Protein AF-A0A6P0Y1N0-F1 (afdb_monomer_lite)

Foldseek 3Di:
DDFQWWFWFDDPNDIFIWTFHADDPDFWTWTATLVRDTDIGGPVRTPDILGGDHDSPCPVVLVVLLVVLQDLVLVVVVLVVCVVVQDWAALQRQLCVSPVDRHSSSSVSSVVSQVPDPAFWDDDPRTITGDDPVRNVVVVVVVVVVVVVVVLVVVLVVQVVCVVVVHDHDDDPSND

Radius of gyration: 21.69 Å; chains: 1; bounding box: 43×48×66 Å

Secondary structure (DSSP, 8-state):
--TT-EEEEEETTEEEEEEEEEEETTTEEEEEETTS-EEEEEGGGEEEEEESS--TTHHHHHHHHHHTT--TTHHHHHHHHHHHHT--B-HHHHHHHHHS---HHHHHHHHHHHHH-SSSEEEETTEEEEPPHHHHHHHHHHHHHHHHHHHHHHHHHHHHHHHHTT---PPPGGG-

Sequence (176 aa):
MDKGTLIEFRLNGERRLAVADRPEGKKDWIVIDEQGQSHKLRSQRVEYEVGSGYAVEDISQFQAEVKNYLDPSSLEVAWELLIEEKAGVTAKEMAQLLFSEQSPALCYAAHYLLCEDKIFFKKKAEYYEPRSENQVEEIKHQLEIEEQKQRDKQGFIERVSQRLAANQVEWLESDR

pLDDT: mean 93.44, std 4.51, range [67.62, 97.81]

Structure (mmCIF, N/CA/C/O backbone):
data_AF-A0A6P0Y1N0-F1
#
_entry.id   AF-A0A6P0Y1N0-F1
#
loop_
_atom_site.group_PDB
_atom_site.id
_atom_site.type_symbol
_atom_site.label_atom_id
_atom_site.label_alt_id
_atom_site.label_comp_id
_atom_site.label_asym_id
_atom_site.label_entity_id
_atom_site.label_seq_id
_atom_site.pdbx_PDB_ins_code
_atom_site.Cartn_x
_atom_site.Cartn_y
_atom_site.Cartn_z
_atom_site.occupancy
_atom_site.B_iso_or_equiv
_atom_site.auth_seq_id
_atom_site.auth_comp_id
_atom_site.auth_asym_id
_atom_site.auth_atom_id
_atom_site.pdbx_PDB_model_num
ATOM 1 N N . MET A 1 1 ? -5.734 -2.224 20.047 1.00 87.81 1 MET A N 1
ATOM 2 C CA . MET A 1 1 ? -6.291 -3.315 19.238 1.00 87.81 1 MET A CA 1
ATOM 3 C C . MET A 1 1 ? -7.255 -4.089 20.098 1.00 87.81 1 MET A C 1
ATOM 5 O O . MET A 1 1 ? -6.940 -4.329 21.261 1.00 87.81 1 MET A O 1
ATOM 9 N N . ASP A 1 2 ? -8.391 -4.437 19.517 1.00 90.44 2 ASP A N 1
ATOM 10 C CA . ASP A 1 2 ? -9.480 -5.158 20.156 1.00 90.44 2 ASP A CA 1
ATOM 11 C C . ASP A 1 2 ? -9.744 -6.456 19.386 1.00 90.44 2 ASP A C 1
ATOM 13 O O . ASP A 1 2 ? -9.195 -6.685 18.306 1.00 90.44 2 ASP A O 1
ATOM 17 N N . LYS A 1 3 ? -10.570 -7.342 19.945 1.00 94.38 3 LYS A N 1
ATOM 18 C CA . LYS A 1 3 ? -11.010 -8.530 19.208 1.00 94.38 3 LYS A CA 1
ATOM 19 C C . LYS A 1 3 ? -11.829 -8.104 17.982 1.00 94.38 3 LYS A C 1
ATOM 21 O O . LYS A 1 3 ? -12.698 -7.244 18.095 1.00 94.38 3 LYS A O 1
ATOM 26 N N . GLY A 1 4 ? -11.590 -8.742 16.840 1.00 95.25 4 GLY A N 1
ATOM 27 C CA . GLY A 1 4 ? -12.267 -8.438 15.578 1.00 95.25 4 GLY A CA 1
ATOM 28 C C . GLY A 1 4 ? -11.631 -7.287 14.794 1.00 95.25 4 GLY A C 1
ATOM 29 O O . GLY A 1 4 ? -12.215 -6.831 13.813 1.00 95.25 4 GLY A O 1
ATOM 30 N N . THR A 1 5 ? -10.467 -6.784 15.216 1.00 96.94 5 THR A N 1
ATOM 31 C CA . THR A 1 5 ? -9.696 -5.816 14.428 1.00 96.94 5 THR A CA 1
ATOM 32 C C . THR A 1 5 ? -8.995 -6.517 13.263 1.00 96.94 5 THR A C 1
ATOM 34 O O . THR A 1 5 ? -8.196 -7.425 13.494 1.00 96.94 5 THR A O 1
ATOM 37 N N . LEU A 1 6 ? -9.263 -6.085 12.029 1.00 97.62 6 LEU A N 1
ATOM 38 C CA . LEU A 1 6 ? -8.534 -6.499 10.832 1.00 97.62 6 LEU A CA 1
ATOM 39 C C . LEU A 1 6 ? -7.244 -5.685 10.710 1.00 97.62 6 LEU A C 1
ATOM 41 O O . LEU A 1 6 ? -7.259 -4.451 10.746 1.00 97.62 6 LEU A O 1
ATOM 45 N N . ILE A 1 7 ? -6.128 -6.387 10.561 1.00 97.25 7 ILE A N 1
ATOM 46 C CA . ILE A 1 7 ? -4.795 -5.799 10.509 1.00 97.25 7 ILE A CA 1
ATOM 47 C C . ILE A 1 7 ? -3.967 -6.370 9.364 1.00 97.25 7 ILE A C 1
ATOM 49 O O . ILE A 1 7 ? -4.136 -7.519 8.955 1.00 97.25 7 ILE A O 1
ATOM 53 N N . GLU A 1 8 ? -3.005 -5.572 8.922 1.00 97.19 8 GLU A N 1
ATOM 54 C CA . GLU A 1 8 ? -1.895 -5.997 8.084 1.00 97.19 8 GLU A CA 1
ATOM 55 C C . GLU A 1 8 ? -0.641 -6.227 8.932 1.00 97.19 8 GLU A C 1
ATOM 57 O O . GLU A 1 8 ? -0.287 -5.419 9.798 1.00 97.19 8 GLU A O 1
ATOM 62 N N . PHE A 1 9 ? 0.071 -7.313 8.650 1.00 95.88 9 PHE A N 1
ATOM 63 C CA . PHE A 1 9 ? 1.415 -7.561 9.163 1.00 95.88 9 PHE A CA 1
ATOM 64 C C . PHE A 1 9 ? 2.260 -8.297 8.119 1.00 95.88 9 PHE A C 1
ATOM 66 O O . PHE A 1 9 ? 1.749 -8.774 7.104 1.00 95.88 9 PHE A O 1
ATOM 73 N N . ARG A 1 10 ? 3.564 -8.429 8.385 1.00 94.56 10 ARG A N 1
ATOM 74 C CA . ARG A 1 10 ? 4.460 -9.250 7.562 1.00 94.56 10 ARG A CA 1
ATOM 75 C C . ARG A 1 10 ? 4.809 -10.573 8.221 1.00 94.56 10 ARG A C 1
ATOM 77 O O . ARG A 1 10 ? 5.285 -10.605 9.359 1.00 94.56 10 ARG A O 1
ATOM 84 N N . LEU A 1 11 ? 4.676 -11.651 7.456 1.00 92.12 11 LEU A N 1
ATOM 85 C CA . LEU A 1 11 ? 5.189 -12.974 7.792 1.00 92.12 11 LEU A CA 1
ATOM 86 C C . LEU A 1 11 ? 6.226 -13.374 6.742 1.00 92.12 11 LEU A C 1
ATOM 88 O O . LEU A 1 11 ? 5.927 -13.413 5.557 1.00 92.12 11 LEU A O 1
ATOM 92 N N . ASN A 1 12 ? 7.463 -13.643 7.165 1.00 89.94 12 ASN A N 1
ATOM 93 C CA . ASN A 1 12 ? 8.576 -13.981 6.263 1.00 89.94 12 ASN A CA 1
ATOM 94 C C . ASN A 1 12 ? 8.814 -12.959 5.128 1.00 89.94 12 ASN A C 1
ATOM 96 O O . ASN A 1 12 ? 9.314 -13.308 4.067 1.00 89.94 12 ASN A O 1
ATOM 100 N N . GLY A 1 13 ? 8.477 -11.687 5.367 1.00 88.56 13 GLY A N 1
ATOM 101 C CA . GLY A 1 13 ? 8.606 -10.599 4.390 1.00 88.56 13 GLY A CA 1
ATOM 102 C C . GLY A 1 13 ? 7.367 -10.378 3.518 1.00 88.56 13 GLY A C 1
ATOM 103 O O . GLY A 1 13 ? 7.231 -9.290 2.955 1.00 88.56 13 GLY A O 1
ATOM 104 N N . GLU A 1 14 ? 6.448 -11.344 3.476 1.00 91.62 14 GLU A N 1
ATOM 105 C CA . GLU A 1 14 ? 5.191 -11.268 2.732 1.00 91.62 14 GLU A CA 1
ATOM 106 C C . GLU A 1 14 ? 4.102 -10.579 3.557 1.00 91.62 14 GLU A C 1
ATOM 108 O O . GLU A 1 14 ? 3.957 -10.829 4.758 1.00 91.62 14 GLU A O 1
ATOM 113 N N . ARG A 1 15 ? 3.338 -9.703 2.899 1.00 93.56 15 ARG A N 1
ATOM 114 C CA . ARG A 1 15 ? 2.178 -9.018 3.474 1.00 93.56 15 ARG A CA 1
ATOM 115 C C . ARG A 1 15 ? 1.052 -10.025 3.704 1.00 93.56 15 ARG A C 1
ATOM 117 O O . ARG A 1 15 ? 0.747 -10.823 2.822 1.00 93.56 15 ARG A O 1
ATOM 124 N N . ARG A 1 16 ? 0.420 -9.969 4.874 1.00 95.25 16 ARG A N 1
ATOM 125 C CA . ARG A 1 16 ? -0.709 -10.830 5.233 1.00 95.25 16 ARG A CA 1
ATOM 126 C C . ARG A 1 16 ? -1.746 -10.045 6.027 1.00 95.25 16 ARG A C 1
ATOM 128 O O . ARG A 1 16 ? -1.396 -9.233 6.885 1.00 95.25 16 ARG A O 1
ATOM 135 N N . LEU A 1 17 ? -3.016 -10.330 5.756 1.00 97.12 17 LEU A N 1
ATOM 136 C CA . LEU A 1 17 ? -4.137 -9.857 6.558 1.00 97.12 17 LEU A CA 1
ATOM 137 C C . LEU A 1 17 ? -4.520 -10.896 7.614 1.00 97.12 17 LEU A C 1
ATOM 139 O O . LEU A 1 17 ? -4.505 -12.101 7.353 1.00 97.12 17 LEU A O 1
ATOM 143 N N . ALA A 1 18 ? -4.864 -10.424 8.808 1.00 97.50 18 ALA A N 1
ATOM 144 C CA . ALA A 1 18 ? -5.379 -11.258 9.886 1.00 97.50 18 ALA A CA 1
ATOM 145 C C . ALA A 1 18 ? -6.343 -10.483 10.782 1.00 97.50 18 ALA A C 1
ATOM 147 O O . ALA A 1 18 ? -6.259 -9.261 10.905 1.00 97.50 18 ALA A O 1
ATOM 148 N N . VAL A 1 19 ? -7.228 -11.215 11.451 1.00 97.69 19 VAL A N 1
ATOM 149 C CA . VAL A 1 19 ? -8.140 -10.675 12.458 1.00 97.69 19 VAL A CA 1
ATOM 150 C C . VAL A 1 19 ? -7.589 -10.951 13.853 1.00 97.69 19 VAL A C 1
ATOM 152 O O . VAL A 1 19 ? -7.176 -12.066 14.174 1.00 97.69 19 VAL A O 1
ATOM 155 N N . ALA A 1 20 ? -7.596 -9.936 14.709 1.00 97.06 20 ALA A N 1
ATOM 156 C CA . ALA A 1 20 ? -7.246 -10.066 16.114 1.00 97.06 20 ALA A CA 1
ATOM 157 C C . ALA A 1 20 ? -8.275 -10.921 16.872 1.00 97.06 20 ALA A C 1
ATOM 159 O O . ALA A 1 20 ? -9.451 -10.568 16.938 1.00 97.06 20 ALA A O 1
ATOM 160 N N . ASP A 1 21 ? -7.839 -12.021 17.490 1.00 95.94 21 ASP A N 1
ATOM 161 C CA . ASP A 1 21 ? -8.726 -12.901 18.263 1.00 95.94 21 ASP A CA 1
ATOM 162 C C . ASP A 1 21 ? -8.671 -12.595 19.763 1.00 95.94 21 ASP A C 1
ATOM 164 O O . ASP A 1 21 ? -9.695 -12.309 20.387 1.00 95.94 21 ASP A O 1
ATOM 168 N N . ARG A 1 22 ? -7.479 -12.642 20.370 1.00 94.38 22 ARG A N 1
ATOM 169 C CA . ARG A 1 22 ? -7.325 -12.449 21.821 1.00 94.38 22 ARG A CA 1
ATOM 170 C C . ARG A 1 22 ? -5.932 -11.959 22.215 1.00 94.38 22 ARG A C 1
ATOM 172 O O . ARG A 1 22 ? -4.960 -12.302 21.541 1.00 94.38 22 ARG A O 1
ATOM 179 N N . PRO A 1 23 ? -5.797 -11.227 23.334 1.00 94.19 23 PRO A N 1
ATOM 180 C CA . PRO A 1 23 ? -4.490 -10.862 23.861 1.00 94.19 23 PRO A CA 1
ATOM 181 C C . PRO A 1 23 ? -3.745 -12.093 24.395 1.00 94.19 23 PRO A C 1
ATOM 183 O O . PRO A 1 23 ? -4.329 -12.980 25.020 1.00 94.19 23 PRO A O 1
ATOM 186 N N . GLU A 1 24 ? -2.430 -12.117 24.197 1.00 92.31 24 GLU A N 1
ATOM 187 C CA . GLU A 1 24 ? -1.508 -13.094 24.774 1.00 92.31 24 GLU A CA 1
ATOM 188 C C . GLU A 1 24 ? -0.487 -12.360 25.660 1.00 92.31 24 GLU A C 1
ATOM 190 O O . GLU A 1 24 ? 0.579 -11.919 25.233 1.00 92.31 24 GLU A O 1
ATOM 195 N N . GLY A 1 25 ? -0.825 -12.180 26.937 1.00 87.69 25 GLY A N 1
ATOM 196 C CA . GLY A 1 25 ? -0.018 -11.375 27.856 1.00 87.69 25 GLY A CA 1
ATOM 197 C C . GLY A 1 25 ? -0.223 -9.869 27.655 1.00 87.69 25 GLY A C 1
ATOM 198 O O . GLY A 1 25 ? -1.327 -9.421 27.366 1.00 87.69 25 GLY A O 1
ATOM 199 N N . LYS A 1 26 ? 0.824 -9.059 27.882 1.00 82.94 26 LYS A N 1
ATOM 200 C CA . LYS A 1 26 ? 0.702 -7.583 27.920 1.00 82.94 26 LYS A CA 1
ATOM 201 C C . LYS A 1 26 ? 0.879 -6.878 26.572 1.00 82.94 26 LYS A C 1
ATOM 203 O O . LYS A 1 26 ? 0.408 -5.757 26.428 1.00 82.94 26 LYS A O 1
ATOM 208 N N . LYS A 1 27 ? 1.646 -7.458 25.645 1.00 87.88 27 LYS A N 1
ATOM 209 C CA . LYS A 1 27 ? 2.086 -6.789 24.401 1.00 87.88 27 LYS A CA 1
ATOM 210 C C . LYS A 1 27 ? 1.818 -7.597 23.134 1.00 87.88 27 LYS A C 1
ATOM 212 O O . LYS A 1 27 ? 2.022 -7.072 22.037 1.00 87.88 27 LYS A O 1
ATOM 217 N N . ASP A 1 28 ? 1.403 -8.849 23.292 1.00 93.94 28 ASP A N 1
ATOM 218 C CA . ASP A 1 28 ? 1.234 -9.778 22.188 1.00 93.94 28 ASP A CA 1
ATOM 219 C C . ASP A 1 28 ? -0.249 -10.114 22.033 1.00 93.94 28 ASP A C 1
ATOM 221 O O . ASP A 1 28 ? -1.033 -10.018 22.980 1.00 93.94 28 ASP A O 1
ATOM 225 N N . TRP A 1 29 ? -0.620 -10.484 20.819 1.00 96.06 29 TRP A N 1
ATOM 226 C CA . TRP A 1 29 ? -1.958 -10.867 20.408 1.00 96.06 29 TRP A CA 1
ATOM 227 C C . TRP A 1 29 ? -1.885 -12.154 19.602 1.00 96.06 29 TRP A C 1
ATOM 229 O O . TRP A 1 29 ? -0.950 -12.352 18.826 1.00 96.06 29 TRP A O 1
ATOM 239 N N . ILE A 1 30 ? -2.890 -13.006 19.766 1.00 96.75 30 ILE A N 1
ATOM 240 C CA . ILE A 1 30 ? -3.188 -14.057 18.804 1.00 96.75 30 ILE A CA 1
ATOM 241 C C . ILE A 1 30 ? -4.043 -13.440 17.706 1.00 96.75 30 ILE A C 1
ATOM 243 O O . ILE A 1 30 ? -5.102 -12.867 17.982 1.00 96.75 30 ILE A O 1
ATOM 247 N N . VAL A 1 31 ? -3.566 -13.560 16.475 1.00 97.06 31 VAL A N 1
ATOM 248 C CA . VAL A 1 31 ? -4.256 -13.115 15.265 1.00 97.06 31 VAL A CA 1
ATOM 249 C C . VAL A 1 31 ? -4.471 -14.322 14.360 1.00 97.06 31 VAL A C 1
ATOM 251 O O . VAL A 1 31 ? -3.641 -15.231 14.348 1.00 97.06 31 VAL A O 1
ATOM 254 N N . ILE A 1 32 ? -5.586 -14.359 13.644 1.00 97.38 32 ILE A N 1
ATOM 255 C CA . ILE A 1 32 ? -5.963 -15.474 12.773 1.00 97.38 32 ILE A CA 1
ATOM 256 C C . ILE A 1 32 ? -5.983 -14.961 11.337 1.00 97.38 32 ILE A C 1
ATOM 258 O O . ILE A 1 32 ? -6.666 -13.979 11.048 1.00 97.38 32 ILE A O 1
ATOM 262 N N . ASP A 1 33 ? -5.196 -15.581 10.463 1.00 95.88 33 ASP A N 1
ATOM 263 C CA . ASP A 1 33 ? -5.135 -15.203 9.050 1.00 95.88 33 ASP A CA 1
ATOM 264 C C . ASP A 1 33 ? -6.261 -15.819 8.210 1.00 95.88 33 ASP A C 1
ATOM 266 O O . ASP A 1 33 ? -7.072 -16.601 8.701 1.00 95.88 33 ASP A O 1
ATOM 270 N N . GLU A 1 34 ? -6.284 -15.483 6.919 1.00 92.44 34 GLU A N 1
ATOM 271 C CA . GLU A 1 34 ? -7.265 -15.982 5.944 1.00 92.44 34 GLU A CA 1
ATOM 272 C C . GLU A 1 34 ? -7.342 -17.516 5.835 1.00 92.44 34 GLU A C 1
ATOM 274 O O . GLU A 1 34 ? -8.361 -18.049 5.405 1.00 92.44 34 GLU A O 1
ATOM 279 N N . GLN A 1 35 ? -6.287 -18.240 6.224 1.00 92.50 35 GLN A N 1
ATOM 280 C CA . GLN A 1 35 ? -6.237 -19.705 6.184 1.00 92.50 35 GLN A CA 1
ATOM 281 C C . GLN A 1 35 ? -6.718 -20.325 7.505 1.00 92.50 35 GLN A C 1
ATOM 283 O O . GLN A 1 35 ? -6.671 -21.545 7.676 1.00 92.50 35 GLN A O 1
ATOM 288 N N . GLY A 1 36 ? -7.153 -19.500 8.462 1.00 92.94 36 GLY A N 1
ATOM 289 C CA . GLY A 1 36 ? -7.499 -19.925 9.813 1.00 92.94 36 GLY A CA 1
ATOM 290 C C . GLY A 1 36 ? -6.277 -20.217 10.690 1.00 92.94 36 GLY A C 1
ATOM 291 O O . GLY A 1 36 ? -6.425 -20.776 11.781 1.00 92.94 36 GLY A O 1
ATOM 292 N N . GLN A 1 37 ? -5.062 -19.865 10.255 1.00 94.88 37 GLN A N 1
ATOM 293 C CA . GLN A 1 37 ? -3.849 -20.116 11.025 1.00 94.88 37 GLN A CA 1
ATOM 294 C C . GLN A 1 37 ? -3.660 -19.034 12.091 1.00 94.88 37 GLN A C 1
ATOM 296 O O . GLN A 1 37 ? -3.711 -17.836 11.820 1.00 94.88 37 GLN A O 1
ATOM 301 N N . SER A 1 38 ? -3.407 -19.471 13.327 1.00 95.88 38 SER A N 1
ATOM 302 C CA . SER A 1 3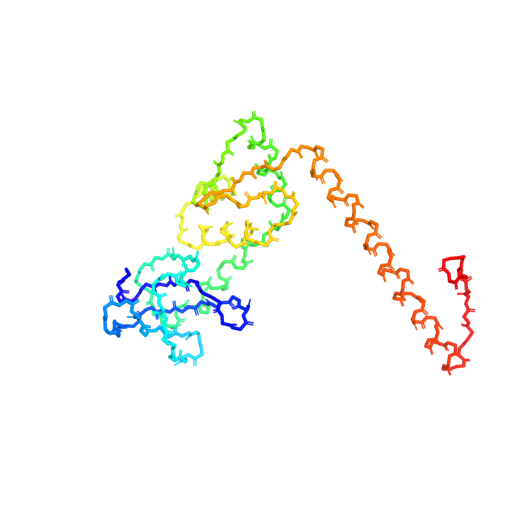8 ? -3.112 -18.578 14.449 1.00 95.88 38 SER A CA 1
ATOM 303 C C . SER A 1 38 ? -1.640 -18.168 14.477 1.00 95.88 38 SER A C 1
ATOM 305 O O . SER A 1 38 ? -0.751 -19.020 14.457 1.00 95.88 38 SER A O 1
ATOM 307 N N . HIS A 1 39 ? -1.390 -16.871 14.636 1.00 95.44 39 HIS A N 1
ATOM 308 C CA . HIS A 1 39 ? -0.060 -16.280 14.762 1.00 95.44 39 HIS A CA 1
ATOM 309 C C . HIS A 1 39 ? 0.035 -15.437 16.025 1.00 95.44 39 HIS A C 1
ATOM 311 O O . HIS A 1 39 ? -0.880 -14.689 16.365 1.00 95.44 39 HIS A O 1
ATOM 317 N N . LYS A 1 40 ? 1.180 -15.518 16.702 1.00 95.69 40 LYS A N 1
ATOM 318 C CA . LYS A 1 40 ? 1.515 -14.614 17.800 1.00 95.69 40 LYS A CA 1
ATOM 319 C C . LYS A 1 40 ? 2.145 -13.340 17.246 1.00 95.69 40 LYS A C 1
ATOM 321 O O . LYS A 1 40 ? 3.245 -13.378 16.691 1.00 95.69 40 LYS A O 1
ATOM 326 N N . LEU A 1 41 ? 1.484 -12.207 17.448 1.00 95.06 41 LEU A N 1
ATOM 327 C CA . LEU A 1 41 ? 1.893 -10.913 16.918 1.00 95.06 41 LEU A CA 1
ATOM 328 C C . LEU A 1 41 ? 2.062 -9.883 18.037 1.00 95.06 41 LEU A C 1
ATOM 330 O O . LEU A 1 41 ? 1.163 -9.653 18.839 1.00 95.06 41 LEU A O 1
ATOM 334 N N . ARG A 1 42 ? 3.215 -9.210 18.074 1.00 93.75 42 ARG A N 1
ATOM 335 C CA . ARG A 1 42 ? 3.399 -8.024 18.926 1.00 93.75 42 ARG A CA 1
ATOM 336 C C . ARG A 1 42 ? 2.668 -6.845 18.306 1.00 93.75 42 ARG A C 1
ATOM 338 O O . ARG A 1 42 ? 2.839 -6.627 17.114 1.00 93.75 42 ARG A O 1
ATOM 345 N N . SER A 1 43 ? 1.999 -6.008 19.097 1.00 89.88 43 SER A N 1
ATOM 346 C CA . SER A 1 43 ? 1.271 -4.841 18.555 1.00 89.88 43 SER A CA 1
ATOM 347 C C . SER A 1 43 ? 2.143 -3.894 17.712 1.00 89.88 43 SER A C 1
ATOM 349 O O . SER A 1 43 ? 1.649 -3.270 16.790 1.00 89.88 43 SER A O 1
ATOM 351 N N . GLN A 1 44 ? 3.454 -3.830 17.971 1.00 91.06 44 GLN A N 1
ATOM 352 C CA . GLN A 1 44 ? 4.411 -3.031 17.184 1.00 91.06 44 GLN A CA 1
ATOM 353 C C . GLN A 1 44 ? 4.738 -3.607 15.794 1.00 91.06 44 GLN A C 1
ATOM 355 O O . GLN A 1 44 ? 5.436 -2.961 15.024 1.00 91.06 44 GLN A O 1
ATOM 360 N N . ARG A 1 45 ? 4.330 -4.848 15.502 1.00 93.62 45 ARG A N 1
ATOM 361 C CA . ARG A 1 45 ? 4.522 -5.506 14.198 1.00 93.62 45 ARG A CA 1
ATOM 362 C C . ARG A 1 45 ? 3.315 -5.351 13.269 1.00 93.62 45 ARG A C 1
ATOM 364 O O . ARG A 1 45 ? 3.345 -5.895 12.172 1.00 93.62 45 ARG A O 1
ATOM 371 N N . VAL A 1 46 ? 2.267 -4.666 13.722 1.00 94.81 46 VAL A N 1
ATOM 372 C CA . VAL A 1 46 ? 1.148 -4.266 12.868 1.00 94.81 46 VAL A CA 1
ATOM 373 C C . VAL A 1 46 ? 1.656 -3.179 11.924 1.00 94.81 46 VAL A C 1
ATOM 375 O O . VAL A 1 46 ? 2.192 -2.176 12.391 1.00 94.81 46 VAL A O 1
ATOM 378 N N . GLU A 1 47 ? 1.534 -3.397 10.615 1.00 94.19 47 GLU A N 1
ATOM 379 C CA . GLU A 1 47 ? 1.904 -2.400 9.599 1.00 94.19 47 GLU A CA 1
ATOM 380 C C . GLU A 1 47 ? 0.755 -1.428 9.327 1.00 94.19 47 GLU A C 1
ATOM 382 O O . GLU A 1 47 ? 0.999 -0.244 9.091 1.00 94.19 47 GLU A O 1
ATOM 387 N N . TYR A 1 48 ? -0.484 -1.920 9.402 1.00 95.44 48 TYR A N 1
ATOM 388 C CA . TYR A 1 48 ? -1.687 -1.123 9.202 1.00 95.44 48 TYR A CA 1
ATOM 389 C C . TYR A 1 48 ? -2.887 -1.728 9.938 1.00 95.44 48 TYR A C 1
ATOM 391 O O . TYR A 1 48 ? -3.031 -2.949 10.008 1.00 95.44 48 TYR A O 1
ATOM 399 N N . GLU A 1 49 ? -3.761 -0.876 10.470 1.00 96.19 49 GLU A N 1
ATOM 400 C CA . GLU A 1 49 ? -5.029 -1.269 11.088 1.00 96.19 49 GLU A CA 1
ATOM 401 C C . GLU A 1 49 ? -6.179 -0.810 10.187 1.00 96.19 49 GLU A C 1
ATOM 403 O O . GLU A 1 49 ? -6.338 0.385 9.949 1.00 96.19 49 GLU A O 1
ATOM 408 N N . VAL A 1 50 ? -6.966 -1.757 9.668 1.00 95.50 50 VAL A N 1
ATOM 409 C CA . VAL A 1 50 ? -8.084 -1.467 8.755 1.00 95.50 50 VAL A CA 1
ATOM 410 C C . VAL A 1 50 ? -9.304 -0.976 9.532 1.00 95.50 50 VAL A C 1
ATOM 412 O O . VAL A 1 50 ? -9.956 -0.009 9.144 1.00 95.50 50 VAL A O 1
ATOM 415 N N . GLY A 1 51 ? -9.625 -1.650 10.634 1.00 93.19 51 GLY A N 1
ATOM 416 C CA . GLY A 1 51 ? -10.801 -1.359 11.445 1.00 93.19 51 GLY A CA 1
ATOM 417 C C . GLY A 1 51 ? -11.249 -2.566 12.260 1.00 93.19 51 GLY A C 1
ATOM 418 O O . GLY A 1 51 ? -10.622 -3.621 12.217 1.00 93.19 51 GLY A O 1
ATOM 419 N N . SER A 1 52 ? -12.339 -2.410 13.010 1.00 93.81 52 SER A N 1
ATOM 420 C CA . SER A 1 52 ? -12.925 -3.462 13.854 1.00 93.81 52 SER A CA 1
ATOM 421 C C . SER A 1 52 ? -14.243 -3.990 13.286 1.00 93.81 52 SER A C 1
ATOM 423 O O . SER A 1 52 ? -14.854 -3.351 12.435 1.00 93.81 52 SER A O 1
ATOM 425 N N . GLY A 1 53 ? -14.679 -5.153 13.776 1.00 93.94 53 GLY A N 1
ATOM 426 C CA . GLY A 1 53 ? -15.933 -5.794 13.364 1.00 93.94 53 GLY A CA 1
ATOM 427 C C . GLY A 1 53 ? -15.777 -6.852 12.273 1.00 93.94 53 GLY A C 1
ATOM 428 O O . GLY A 1 53 ? -16.783 -7.277 11.718 1.00 93.94 53 GLY A O 1
ATOM 429 N N . TYR A 1 54 ? -14.548 -7.285 11.992 1.00 96.12 54 TYR A N 1
ATOM 430 C CA . TYR A 1 54 ? -14.258 -8.314 11.000 1.00 96.12 54 TYR A CA 1
ATOM 431 C C . TYR A 1 54 ? -14.175 -9.699 11.640 1.00 96.12 54 TYR A C 1
ATOM 433 O O . TYR A 1 54 ? -13.627 -9.867 12.736 1.00 96.12 54 TYR A O 1
ATOM 441 N N . ALA A 1 55 ? -14.677 -10.693 10.918 1.00 95.94 55 ALA A N 1
ATOM 442 C CA . ALA A 1 55 ? -14.424 -12.105 11.134 1.00 95.94 55 ALA A CA 1
ATOM 443 C C . ALA A 1 55 ? -13.380 -12.622 10.127 1.00 95.94 55 ALA A C 1
ATOM 445 O O . ALA A 1 55 ? -13.027 -11.951 9.155 1.00 95.94 55 ALA A O 1
ATOM 446 N N . VAL A 1 56 ? -12.839 -13.816 10.371 1.00 95.44 56 VAL A N 1
ATOM 447 C CA . VAL A 1 56 ? -11.788 -14.398 9.513 1.00 95.44 56 VAL A CA 1
ATOM 448 C C . VAL A 1 56 ? -12.329 -14.669 8.107 1.00 95.44 56 VAL A C 1
ATOM 450 O O . VAL A 1 56 ? -11.628 -14.497 7.112 1.00 95.44 56 VAL A O 1
ATOM 453 N N . GLU A 1 57 ? -13.606 -15.029 8.030 1.00 95.69 57 GLU A N 1
ATOM 454 C CA . GLU A 1 57 ? -14.341 -15.309 6.802 1.00 95.69 57 GLU A CA 1
ATOM 455 C C . GLU A 1 57 ? -14.481 -14.062 5.912 1.00 95.69 57 GLU A C 1
ATOM 457 O O . GLU A 1 57 ? -14.530 -14.182 4.687 1.00 95.69 57 GLU A O 1
ATOM 462 N N . ASP A 1 58 ? -14.462 -12.865 6.509 1.00 96.19 58 ASP A N 1
ATOM 463 C CA . ASP A 1 58 ? -14.606 -11.596 5.790 1.00 96.19 58 ASP A CA 1
ATOM 464 C C . ASP A 1 58 ? -13.326 -11.200 5.037 1.00 96.19 58 ASP A C 1
ATOM 466 O O . ASP A 1 58 ? -13.388 -10.403 4.100 1.00 96.19 58 ASP A O 1
ATOM 470 N N . ILE A 1 59 ? -12.160 -11.758 5.401 1.00 96.31 59 ILE A N 1
ATOM 471 C CA . ILE A 1 59 ? -10.861 -11.364 4.824 1.00 96.31 59 ILE A CA 1
ATOM 472 C C . ILE A 1 59 ? -10.852 -11.564 3.303 1.00 96.31 59 ILE A C 1
ATOM 474 O O . ILE A 1 59 ? -10.396 -10.687 2.569 1.00 96.31 59 ILE A O 1
ATOM 478 N N . SER A 1 60 ? -11.380 -12.690 2.815 1.00 95.62 60 SER A N 1
ATOM 479 C CA . SER A 1 60 ? -11.394 -12.997 1.376 1.00 95.62 60 SER A CA 1
ATOM 480 C C . SER A 1 60 ? -12.271 -12.020 0.590 1.00 95.62 60 SER A C 1
ATOM 482 O O . SER A 1 60 ? -11.878 -11.551 -0.479 1.00 95.62 60 SER A O 1
ATOM 484 N N . GLN A 1 61 ? -13.449 -11.684 1.125 1.00 95.88 61 GLN A N 1
ATOM 485 C CA . GLN A 1 61 ? -14.343 -10.707 0.505 1.00 95.88 61 GLN A CA 1
ATOM 486 C C . GLN A 1 61 ? -13.722 -9.308 0.525 1.00 95.88 61 GLN A C 1
ATOM 488 O O . GLN A 1 61 ? -13.735 -8.623 -0.495 1.00 95.88 61 GLN A O 1
ATOM 493 N N . PHE A 1 62 ? -13.127 -8.915 1.652 1.00 96.81 62 PHE A N 1
ATOM 494 C CA . PHE A 1 62 ? -12.443 -7.636 1.798 1.00 96.81 62 PHE A CA 1
ATOM 495 C C . PHE A 1 62 ? -11.289 -7.485 0.797 1.00 96.81 62 PHE A C 1
ATOM 497 O O . PHE A 1 62 ? -11.184 -6.467 0.119 1.00 96.81 62 PHE A O 1
ATOM 504 N N . GLN A 1 63 ? -10.449 -8.511 0.632 1.00 95.56 63 GLN A N 1
ATOM 505 C CA . GLN A 1 63 ? -9.377 -8.487 -0.370 1.00 95.56 63 GLN A CA 1
ATOM 506 C C . GLN A 1 63 ? -9.919 -8.375 -1.799 1.00 95.56 63 GLN A C 1
ATOM 508 O O . GLN A 1 63 ? -9.363 -7.636 -2.614 1.00 95.56 63 GLN A O 1
ATOM 513 N N . ALA A 1 64 ? -10.999 -9.097 -2.112 1.00 96.44 64 ALA A N 1
ATOM 514 C CA . ALA A 1 64 ? -11.635 -9.028 -3.423 1.00 96.44 64 ALA A CA 1
ATOM 515 C C . ALA A 1 64 ? -12.210 -7.631 -3.705 1.00 96.44 64 ALA A C 1
ATOM 517 O O . ALA A 1 64 ? -12.080 -7.140 -4.824 1.00 96.44 64 ALA A O 1
ATOM 518 N N . GLU A 1 65 ? -12.798 -6.985 -2.697 1.00 96.50 65 GLU A N 1
ATOM 519 C CA . GLU A 1 65 ? -13.264 -5.600 -2.767 1.00 96.50 65 GLU A CA 1
ATOM 520 C C . GLU A 1 65 ? -12.098 -4.639 -3.029 1.00 96.50 65 GLU A C 1
ATOM 522 O O . GLU A 1 65 ? -12.117 -3.923 -4.030 1.00 96.50 65 GLU A O 1
ATOM 527 N N . VAL A 1 66 ? -11.050 -4.691 -2.198 1.00 96.56 66 VAL A N 1
ATOM 528 C CA . VAL A 1 66 ? -9.848 -3.842 -2.297 1.00 96.56 66 VAL A CA 1
ATOM 529 C C . VAL A 1 66 ? -9.201 -3.942 -3.674 1.00 96.56 66 VAL A C 1
ATOM 531 O O . VAL A 1 66 ? -8.819 -2.925 -4.249 1.00 96.56 66 VAL A O 1
ATOM 534 N N . LYS A 1 67 ? -9.107 -5.153 -4.232 1.00 96.19 67 LYS A N 1
ATOM 535 C CA . LYS A 1 67 ? -8.474 -5.401 -5.532 1.00 96.19 67 LYS A CA 1
ATOM 536 C C . LYS A 1 67 ? -9.101 -4.591 -6.671 1.00 96.19 67 LYS A C 1
ATOM 538 O O . LYS A 1 67 ? -8.385 -4.238 -7.603 1.00 96.19 67 LYS A O 1
ATOM 543 N N . ASN A 1 68 ? -10.392 -4.263 -6.590 1.00 96.00 68 ASN A N 1
ATOM 544 C CA . ASN A 1 68 ? -11.071 -3.457 -7.612 1.00 96.00 68 ASN A CA 1
ATOM 545 C C . ASN A 1 68 ? -10.598 -1.996 -7.641 1.00 96.00 68 ASN A C 1
ATOM 547 O O . ASN A 1 68 ? -10.840 -1.304 -8.625 1.00 96.00 68 ASN A O 1
ATOM 551 N N . TYR A 1 69 ? -9.928 -1.539 -6.583 1.00 95.62 69 TYR A N 1
ATOM 552 C CA . TYR A 1 69 ? -9.440 -0.168 -6.432 1.00 95.62 69 TYR A CA 1
ATOM 553 C C . TYR A 1 69 ? -7.925 -0.040 -6.637 1.00 95.62 69 TYR A C 1
ATOM 555 O O . TYR A 1 69 ? -7.385 1.063 -6.572 1.00 95.62 69 TYR A O 1
ATOM 563 N N . LEU A 1 70 ? -7.217 -1.152 -6.865 1.00 95.50 70 LEU A N 1
ATOM 564 C CA . LEU A 1 70 ? -5.765 -1.149 -7.032 1.00 95.50 70 LEU A CA 1
ATOM 565 C C . LEU A 1 70 ? -5.379 -0.762 -8.463 1.00 95.50 70 LEU A C 1
ATOM 567 O O . LEU A 1 70 ? -5.104 -1.622 -9.299 1.00 95.50 70 LEU A O 1
ATOM 571 N N . ASP A 1 71 ? -5.319 0.542 -8.715 1.00 94.69 71 ASP A N 1
ATOM 572 C CA . ASP A 1 71 ? -4.776 1.120 -9.944 1.00 94.69 71 ASP A CA 1
ATOM 573 C C . ASP A 1 71 ? -3.510 1.945 -9.641 1.00 94.69 71 ASP A C 1
ATOM 575 O O . ASP A 1 71 ? -3.616 3.074 -9.154 1.00 94.69 71 ASP A O 1
ATOM 579 N N . PRO A 1 72 ? -2.301 1.426 -9.932 1.00 92.31 72 PRO A N 1
ATOM 580 C CA . PRO A 1 72 ? -1.054 2.158 -9.716 1.00 92.31 72 PRO A CA 1
ATOM 581 C C . PRO A 1 72 ? -0.951 3.475 -10.493 1.00 92.31 7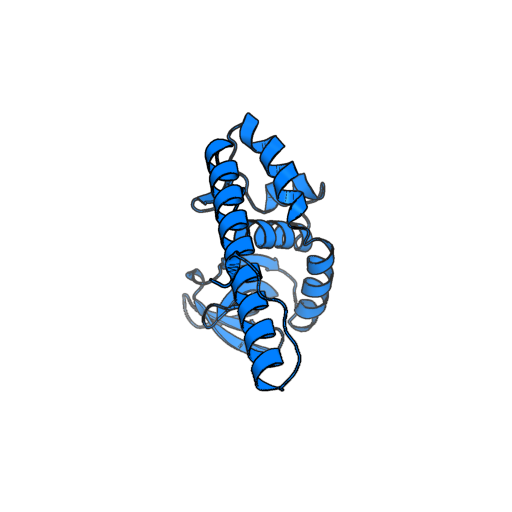2 PRO A C 1
ATOM 583 O O . PRO A 1 72 ? -0.263 4.384 -10.033 1.00 92.31 72 PRO A O 1
ATOM 586 N N . SER A 1 73 ? -1.629 3.604 -11.640 1.00 92.06 73 SER A N 1
ATOM 587 C CA . SER A 1 73 ? -1.582 4.835 -12.443 1.00 92.06 73 SER A CA 1
ATOM 588 C C . SER A 1 73 ? -2.311 6.002 -11.768 1.00 92.06 73 SER A C 1
ATOM 590 O O . SER A 1 73 ? -1.948 7.159 -11.965 1.00 92.06 73 SER A O 1
ATOM 592 N N . SER A 1 74 ? -3.261 5.705 -10.874 1.00 93.94 74 SER A N 1
ATOM 593 C CA . SER A 1 74 ? -3.980 6.719 -10.094 1.00 93.94 74 SER A CA 1
ATOM 594 C C . SER A 1 74 ? -3.070 7.529 -9.156 1.00 93.94 74 SER A C 1
ATOM 596 O O . SER A 1 74 ? -3.369 8.685 -8.849 1.00 93.94 74 SER A O 1
ATOM 598 N N . LEU A 1 75 ? -1.926 6.966 -8.739 1.00 96.06 75 LEU A N 1
ATOM 599 C CA . LEU A 1 75 ? -0.965 7.661 -7.881 1.00 96.06 75 LEU A CA 1
ATOM 600 C C . LEU A 1 75 ? -0.233 8.796 -8.593 1.00 96.06 75 LEU A C 1
ATOM 602 O O . LEU A 1 75 ? 0.155 9.752 -7.928 1.00 96.06 75 LEU A O 1
ATOM 606 N N . GLU A 1 76 ? -0.046 8.706 -9.910 1.00 95.50 76 GLU A N 1
ATOM 607 C CA . GLU A 1 76 ? 0.585 9.774 -10.688 1.00 95.50 76 GLU A CA 1
ATOM 608 C C . GLU A 1 76 ? -0.259 11.048 -10.624 1.00 95.50 76 GLU A C 1
ATOM 610 O O . GLU A 1 76 ? 0.238 12.104 -10.247 1.00 95.50 76 GLU A O 1
ATOM 615 N N . VAL A 1 77 ? -1.566 10.912 -10.859 1.00 92.94 77 VAL A N 1
ATOM 616 C CA . VAL A 1 77 ? -2.521 12.026 -10.784 1.00 92.94 77 VAL A CA 1
ATOM 617 C C . VAL A 1 77 ? -2.573 12.610 -9.370 1.00 92.94 77 VAL A C 1
ATOM 619 O O . VAL A 1 77 ? -2.546 13.825 -9.189 1.00 92.94 77 VAL A O 1
ATOM 622 N N . ALA A 1 78 ? -2.611 11.760 -8.339 1.00 94.56 78 ALA A N 1
ATOM 623 C CA . ALA A 1 78 ? -2.582 12.225 -6.952 1.00 94.56 78 ALA A CA 1
ATOM 624 C C . ALA A 1 78 ? -1.278 12.963 -6.605 1.00 94.56 78 ALA A C 1
ATOM 626 O O . ALA A 1 78 ? -1.288 13.924 -5.834 1.00 94.56 78 ALA A O 1
ATOM 627 N N . TRP A 1 79 ? -0.152 12.517 -7.158 1.00 96.56 79 TRP A N 1
ATOM 628 C CA . TRP A 1 79 ? 1.148 13.142 -6.958 1.00 96.56 79 TRP A CA 1
ATOM 629 C C . TRP A 1 79 ? 1.234 14.526 -7.602 1.00 96.56 79 TRP A C 1
ATOM 631 O O . TRP A 1 79 ? 1.693 15.453 -6.934 1.00 96.56 79 TRP A O 1
ATOM 641 N N . GLU A 1 80 ? 0.732 14.684 -8.829 1.00 93.56 80 GLU A N 1
ATOM 642 C CA . GLU A 1 80 ? 0.663 15.979 -9.523 1.00 93.56 80 GLU A CA 1
ATOM 643 C C . GLU A 1 80 ? -0.117 17.023 -8.711 1.00 93.56 80 GLU A C 1
ATOM 645 O O . GLU A 1 80 ? 0.280 18.183 -8.647 1.00 93.56 80 GLU A O 1
ATOM 650 N N . LEU A 1 81 ? -1.182 16.612 -8.017 1.00 92.19 81 LEU A N 1
ATOM 651 C CA . LEU A 1 81 ? -1.962 17.512 -7.160 1.00 92.19 81 LEU A CA 1
ATOM 652 C C . LEU A 1 81 ? -1.221 17.887 -5.866 1.00 92.19 81 LEU A C 1
ATOM 654 O O . LEU A 1 81 ? -1.259 19.034 -5.425 1.00 92.19 81 LEU A O 1
ATOM 658 N N . LEU A 1 82 ? -0.547 16.926 -5.229 1.00 93.88 82 LEU A N 1
ATOM 659 C CA . LEU A 1 82 ? 0.052 17.119 -3.902 1.00 93.88 82 LEU A CA 1
ATOM 660 C C . LEU A 1 82 ? 1.440 17.770 -3.940 1.00 93.88 82 LEU A C 1
ATOM 662 O O . LEU A 1 82 ? 1.877 18.353 -2.940 1.00 93.88 82 LEU A O 1
ATOM 666 N N . ILE A 1 83 ? 2.156 17.672 -5.064 1.00 93.50 83 ILE A N 1
ATOM 667 C CA . ILE A 1 83 ? 3.493 18.257 -5.196 1.00 93.50 83 ILE A CA 1
ATOM 668 C C . ILE A 1 83 ? 3.463 19.789 -5.177 1.00 93.50 83 ILE A C 1
ATOM 670 O O . ILE A 1 83 ? 4.360 20.397 -4.584 1.00 93.50 83 ILE A O 1
ATOM 674 N N . GLU A 1 84 ? 2.421 20.410 -5.740 1.00 86.19 84 GLU A N 1
ATOM 675 C CA . GLU A 1 84 ? 2.246 21.868 -5.738 1.00 86.19 84 GLU A CA 1
ATOM 676 C C . GLU A 1 84 ? 2.145 22.415 -4.307 1.00 86.19 84 GLU A C 1
ATOM 678 O O . GLU A 1 84 ? 2.785 23.410 -3.954 1.00 86.19 84 GLU A O 1
ATOM 683 N N . GLU A 1 85 ? 1.403 21.711 -3.450 1.00 83.94 85 GLU A N 1
ATOM 684 C CA . GLU A 1 85 ? 1.179 22.086 -2.052 1.00 83.94 85 GLU A CA 1
ATOM 685 C C . GLU A 1 85 ? 2.316 21.641 -1.116 1.00 83.94 85 GLU A C 1
ATOM 687 O O . GLU A 1 85 ? 2.382 22.074 0.038 1.00 83.94 85 GLU A O 1
ATOM 692 N N . LYS A 1 86 ? 3.229 20.779 -1.597 1.00 79.88 86 LYS A N 1
ATOM 693 C CA . LYS A 1 86 ? 4.268 20.094 -0.800 1.00 79.88 86 LYS A CA 1
ATOM 694 C C . LYS A 1 86 ? 3.699 19.422 0.454 1.00 79.88 86 LYS A C 1
ATOM 696 O O . LYS A 1 86 ? 4.371 19.342 1.488 1.00 79.88 86 LYS A O 1
ATOM 701 N N . ALA A 1 87 ? 2.457 18.959 0.366 1.00 84.25 87 ALA A N 1
ATOM 702 C CA . ALA A 1 87 ? 1.737 18.381 1.483 1.00 84.25 87 ALA A CA 1
ATOM 703 C C . ALA A 1 87 ? 2.033 16.881 1.593 1.00 84.25 87 ALA A C 1
ATOM 705 O O . ALA A 1 87 ? 2.032 16.145 0.607 1.00 84.25 87 ALA A O 1
ATOM 706 N N . GLY A 1 88 ? 2.298 16.428 2.817 1.00 91.44 88 GLY A N 1
ATOM 707 C CA . GLY A 1 88 ? 2.286 15.005 3.130 1.00 91.44 88 GLY A CA 1
ATOM 708 C C . GLY A 1 88 ? 0.852 14.482 3.185 1.00 91.44 88 GLY A C 1
ATOM 709 O O . GLY A 1 88 ? -0.061 15.231 3.518 1.00 91.44 88 GLY A O 1
ATOM 710 N N . VAL A 1 89 ? 0.664 13.197 2.892 1.00 95.94 89 VAL A N 1
ATOM 711 C CA . VAL A 1 89 ? -0.656 12.562 2.841 1.00 95.94 89 VAL A CA 1
ATOM 712 C C . VAL A 1 89 ? -0.666 11.250 3.624 1.00 95.94 89 VAL A C 1
ATOM 714 O O . VAL A 1 89 ? 0.259 10.437 3.545 1.00 95.94 89 VAL A O 1
ATOM 717 N N . THR A 1 90 ? -1.706 11.035 4.420 1.00 96.44 90 THR A N 1
ATOM 718 C CA . THR A 1 90 ? -1.989 9.751 5.075 1.00 96.44 90 THR A CA 1
ATOM 719 C C . THR A 1 90 ? -2.782 8.830 4.145 1.00 96.44 90 THR A C 1
ATOM 721 O O . THR A 1 90 ? -3.405 9.279 3.189 1.00 96.44 90 THR A O 1
ATOM 724 N N . ALA A 1 91 ? -2.846 7.528 4.443 1.00 96.06 91 ALA A N 1
ATOM 725 C CA . ALA A 1 91 ? -3.672 6.598 3.659 1.00 96.06 91 ALA A CA 1
ATOM 726 C C . ALA A 1 91 ? -5.155 7.019 3.589 1.00 96.06 91 ALA A C 1
ATOM 728 O O . ALA A 1 91 ? -5.813 6.838 2.569 1.00 96.06 91 ALA A O 1
ATOM 729 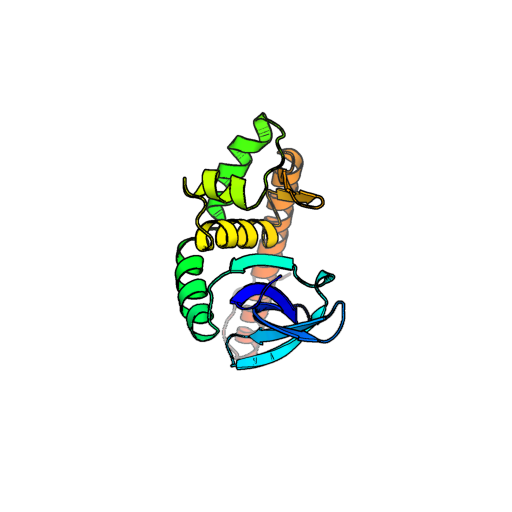N N . LYS A 1 92 ? -5.670 7.624 4.664 1.00 96.50 92 LYS A N 1
ATOM 730 C CA . LYS A 1 92 ? -7.052 8.104 4.747 1.00 96.50 92 LYS A CA 1
ATOM 731 C C . LYS A 1 92 ? -7.295 9.335 3.871 1.00 96.50 92 LYS A C 1
ATOM 733 O O . LYS A 1 92 ? -8.309 9.415 3.184 1.00 96.50 92 LYS A O 1
ATOM 738 N N . GLU A 1 93 ? -6.372 10.291 3.879 1.00 96.50 93 GLU A N 1
ATOM 739 C CA . GLU A 1 93 ? -6.441 11.459 2.992 1.00 96.50 93 GLU A CA 1
ATOM 740 C C . GLU A 1 93 ? -6.252 11.050 1.530 1.00 96.50 93 GLU A C 1
ATOM 742 O O . GLU A 1 93 ? -6.977 11.531 0.665 1.00 96.50 93 GLU A O 1
ATOM 747 N N . MET A 1 94 ? -5.358 10.094 1.262 1.00 96.94 94 MET A N 1
ATOM 748 C CA . MET A 1 94 ? -5.164 9.546 -0.078 1.00 96.94 94 MET A CA 1
ATOM 749 C C . MET A 1 94 ? -6.427 8.843 -0.586 1.00 96.94 94 MET A C 1
ATOM 751 O O . MET A 1 94 ? -6.811 9.039 -1.732 1.00 96.94 94 MET A O 1
ATOM 755 N N . ALA A 1 95 ? -7.134 8.089 0.259 1.00 97.50 95 ALA A N 1
ATOM 756 C CA . ALA A 1 95 ? -8.413 7.494 -0.127 1.00 97.50 95 ALA A CA 1
ATOM 757 C C . ALA A 1 95 ? -9.471 8.552 -0.477 1.00 97.50 95 ALA A C 1
ATOM 759 O O . ALA A 1 95 ? -10.169 8.421 -1.481 1.00 97.50 95 ALA A O 1
ATOM 760 N N . GLN A 1 96 ? -9.532 9.645 0.289 1.00 96.62 96 GLN A N 1
ATOM 761 C CA . GLN A 1 96 ? -10.404 10.772 -0.041 1.00 96.62 96 GLN A CA 1
ATOM 762 C C . GLN A 1 96 ? -10.034 11.413 -1.383 1.00 96.62 96 GLN A C 1
ATOM 764 O O . GLN A 1 96 ? -10.929 11.809 -2.123 1.00 96.62 96 GLN A O 1
ATOM 769 N N . LEU A 1 97 ? -8.744 11.515 -1.700 1.00 95.00 97 LEU A N 1
ATOM 770 C CA . LEU A 1 97 ? -8.272 12.099 -2.953 1.00 95.00 97 LEU A CA 1
ATOM 771 C C . LEU A 1 97 ? -8.569 11.194 -4.159 1.00 95.00 97 LEU A C 1
ATOM 773 O O . LEU A 1 97 ? -9.099 11.667 -5.160 1.00 95.00 97 LEU A O 1
ATOM 777 N N . LEU A 1 98 ? -8.267 9.898 -4.050 1.00 95.69 98 LEU A N 1
ATOM 778 C CA . LEU A 1 98 ? -8.415 8.928 -5.140 1.00 95.69 98 LEU A CA 1
ATOM 779 C C . LEU A 1 98 ? -9.869 8.511 -5.377 1.00 95.69 98 LEU A C 1
ATOM 781 O O . LEU A 1 98 ? -10.278 8.292 -6.515 1.00 95.69 98 LEU A O 1
ATOM 785 N N . PHE A 1 99 ? -10.650 8.379 -4.304 1.00 95.56 99 PHE A N 1
ATOM 786 C CA . PHE A 1 99 ? -11.954 7.711 -4.340 1.00 95.56 99 PHE A CA 1
ATOM 787 C C . PHE A 1 99 ? -13.102 8.588 -3.839 1.00 95.56 99 PHE A C 1
ATOM 789 O O . PHE A 1 99 ? -14.254 8.170 -3.889 1.00 95.56 99 PHE A O 1
ATOM 796 N N . SER A 1 100 ? -12.814 9.803 -3.355 1.00 96.06 100 SER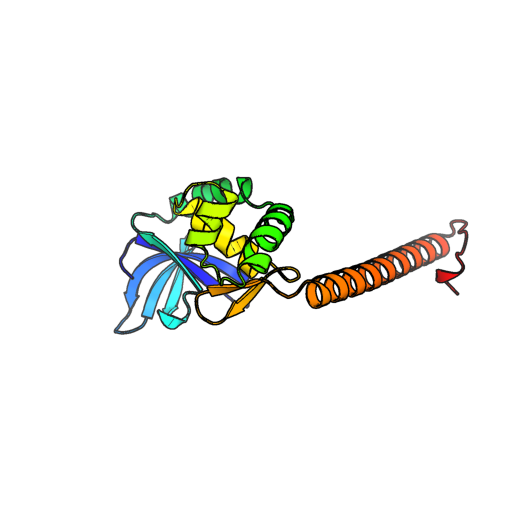 A N 1
ATOM 797 C CA . SER A 1 100 ? -13.800 10.698 -2.726 1.00 96.06 100 SER A CA 1
ATOM 798 C C . SER A 1 100 ? -14.496 10.122 -1.482 1.00 96.06 100 SER A C 1
ATOM 800 O O . SER A 1 100 ? -15.492 10.682 -1.024 1.00 96.06 100 SER A O 1
ATOM 802 N N . GLU A 1 101 ? -13.955 9.053 -0.895 1.00 96.38 101 GLU A N 1
ATOM 803 C CA . GLU A 1 101 ? -14.514 8.358 0.264 1.00 96.38 101 GLU A CA 1
ATOM 804 C C . GLU A 1 101 ? -13.394 7.750 1.133 1.00 96.38 101 GLU A C 1
ATOM 806 O O . GLU A 1 101 ? -12.282 7.499 0.674 1.00 96.38 101 GLU A O 1
ATOM 811 N N . GLN A 1 102 ? -13.684 7.523 2.419 1.00 96.50 102 GLN A N 1
ATOM 812 C CA . GLN A 1 102 ? -12.738 7.020 3.424 1.00 96.50 102 GLN A CA 1
ATOM 813 C C . GLN A 1 102 ? -13.227 5.726 4.093 1.00 96.50 102 GLN A C 1
ATOM 815 O O . GLN A 1 102 ? -13.026 5.523 5.294 1.00 96.50 102 GLN A O 1
ATOM 820 N N . SER A 1 103 ? -13.896 4.850 3.340 1.00 96.31 103 SER A N 1
ATOM 821 C CA . SER A 1 103 ? -14.274 3.531 3.850 1.00 96.31 103 SER A CA 1
ATOM 822 C C . SER A 1 103 ? -13.017 2.702 4.178 1.00 96.31 103 SER A C 1
ATOM 824 O O . SER A 1 103 ? -11.942 2.970 3.625 1.00 96.31 103 SER A O 1
ATOM 826 N N . PRO A 1 104 ? -13.099 1.694 5.066 1.00 96.50 104 PRO A N 1
ATOM 827 C CA . PRO A 1 104 ? -11.937 0.880 5.427 1.00 96.50 104 PRO A CA 1
ATOM 828 C C . PRO A 1 104 ? -11.252 0.213 4.225 1.00 96.50 104 PRO A C 1
ATOM 830 O O . PRO A 1 104 ? -10.024 0.191 4.159 1.00 96.50 104 PRO A O 1
ATOM 833 N N . ALA A 1 105 ? -12.027 -0.272 3.247 1.00 96.69 105 ALA A N 1
ATOM 834 C CA . ALA A 1 105 ? -11.494 -0.885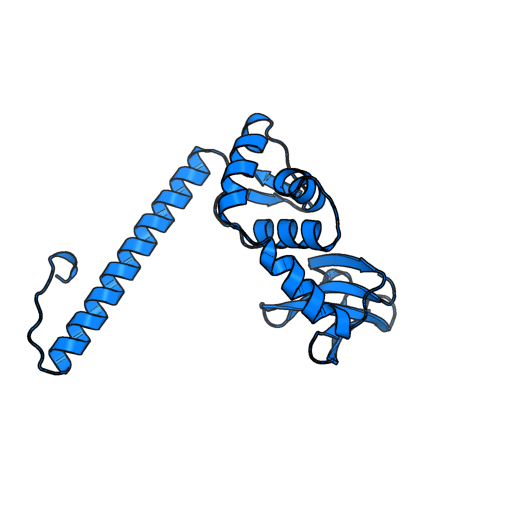 2.031 1.00 96.69 105 ALA A CA 1
ATOM 835 C C . ALA A 1 105 ? -10.730 0.127 1.165 1.00 96.69 105 ALA A C 1
ATOM 837 O O . ALA A 1 105 ? -9.628 -0.164 0.706 1.00 96.69 105 ALA A O 1
ATOM 838 N N . LEU A 1 106 ? -11.264 1.341 1.005 1.00 97.69 106 LEU A N 1
ATOM 839 C CA . LEU A 1 106 ? -10.630 2.406 0.224 1.00 97.69 106 LEU A CA 1
ATOM 840 C C . LEU A 1 106 ? -9.377 2.961 0.911 1.00 97.69 106 LEU A C 1
ATOM 842 O O . LEU A 1 106 ? -8.348 3.152 0.264 1.00 97.69 106 LEU A O 1
ATOM 846 N N . CYS A 1 107 ? -9.424 3.156 2.232 1.00 97.81 107 CYS A N 1
ATOM 847 C CA . CYS A 1 107 ? -8.253 3.543 3.026 1.00 97.81 107 CYS A CA 1
ATOM 848 C C . CYS A 1 107 ? -7.141 2.496 2.929 1.00 97.81 107 CYS A C 1
ATOM 850 O O . CYS A 1 107 ? -5.971 2.847 2.768 1.00 97.81 107 CYS A O 1
ATOM 852 N N . TYR A 1 108 ? -7.505 1.214 2.979 1.00 97.81 108 TYR A N 1
ATOM 853 C CA . TYR A 1 108 ? -6.553 0.128 2.813 1.00 97.81 108 TYR A CA 1
ATOM 854 C C . TYR A 1 108 ? -6.005 0.038 1.381 1.00 97.81 108 TYR A C 1
ATOM 856 O O . TYR A 1 108 ? -4.802 -0.133 1.211 1.00 97.81 108 TYR A O 1
ATOM 864 N N . ALA A 1 109 ? -6.837 0.223 0.351 1.00 97.75 109 ALA A N 1
ATOM 865 C CA . ALA A 1 109 ? -6.387 0.276 -1.041 1.00 97.75 109 ALA A CA 1
ATOM 866 C C . ALA A 1 109 ? -5.370 1.409 -1.257 1.00 97.75 109 ALA A C 1
ATOM 868 O O . ALA A 1 109 ? -4.294 1.182 -1.809 1.00 97.75 109 ALA A O 1
ATOM 869 N N . ALA A 1 110 ? -5.659 2.606 -0.739 1.00 97.62 110 ALA A N 1
ATOM 870 C CA . ALA A 1 110 ? -4.738 3.736 -0.774 1.00 97.62 110 ALA A CA 1
ATOM 871 C C . ALA A 1 110 ? -3.431 3.447 -0.013 1.00 97.62 110 ALA A C 1
ATOM 873 O O . ALA A 1 110 ? -2.347 3.735 -0.519 1.00 97.62 110 ALA A O 1
ATOM 874 N N . HIS A 1 111 ? -3.511 2.836 1.176 1.00 96.88 111 HIS A N 1
ATOM 875 C CA . HIS A 1 111 ? -2.333 2.382 1.922 1.00 96.88 111 HIS A CA 1
ATOM 876 C C . HIS A 1 111 ? -1.485 1.396 1.109 1.00 96.88 111 HIS A C 1
ATOM 878 O O . HIS A 1 111 ? -0.266 1.550 1.027 1.00 96.88 111 HIS A O 1
ATOM 884 N N . TYR A 1 112 ? -2.128 0.398 0.501 1.00 96.75 112 TYR A N 1
ATOM 885 C CA . TYR A 1 112 ? -1.471 -0.627 -0.299 1.00 96.75 112 TYR A CA 1
ATOM 886 C C . TYR A 1 112 ? -0.724 0.005 -1.477 1.00 96.75 112 TYR A C 1
ATOM 888 O O . TYR A 1 112 ? 0.470 -0.244 -1.644 1.00 96.75 112 TYR A O 1
ATOM 896 N N . LEU A 1 113 ? -1.395 0.872 -2.243 1.00 97.12 113 LEU A N 1
ATOM 897 C CA . LEU A 1 113 ? -0.802 1.595 -3.370 1.00 97.12 113 LEU A CA 1
ATOM 898 C C . LEU A 1 113 ? 0.414 2.421 -2.927 1.00 97.12 113 LEU A C 1
ATOM 900 O O . LEU A 1 113 ? 1.485 2.296 -3.511 1.00 97.12 113 LEU A O 1
ATOM 904 N N . LEU A 1 114 ? 0.284 3.197 -1.848 1.00 96.62 114 LEU A N 1
ATOM 905 C CA . LEU A 1 114 ? 1.376 4.006 -1.296 1.00 96.62 114 LEU A CA 1
ATOM 906 C C . LEU A 1 114 ? 2.565 3.171 -0.796 1.00 96.62 114 LEU A C 1
ATOM 908 O O . LEU A 1 114 ? 3.709 3.613 -0.872 1.00 96.62 114 LEU A O 1
ATOM 912 N N . CYS A 1 115 ? 2.317 1.979 -0.252 1.00 94.56 115 CYS A N 1
ATOM 913 C CA . CYS A 1 115 ? 3.377 1.074 0.191 1.00 94.56 115 CYS A CA 1
ATOM 914 C C . CYS A 1 115 ? 4.115 0.397 -0.970 1.00 94.56 115 CYS A C 1
ATOM 916 O O . CYS A 1 115 ? 5.314 0.149 -0.845 1.00 94.56 115 CYS A O 1
ATOM 918 N N . GLU A 1 116 ? 3.411 0.067 -2.054 1.00 94.31 116 GLU A N 1
ATOM 919 C CA . GLU A 1 116 ? 4.017 -0.513 -3.260 1.00 94.31 116 GLU A CA 1
ATOM 920 C C . GLU A 1 116 ? 4.657 0.543 -4.169 1.00 94.31 116 GLU A C 1
ATOM 922 O O 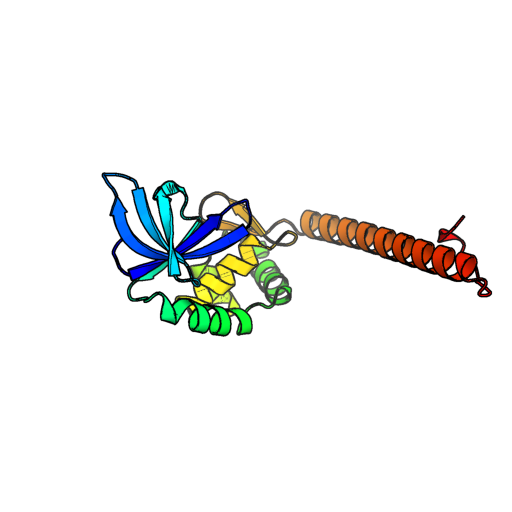. GLU A 1 116 ? 5.474 0.200 -5.028 1.00 94.31 116 GLU A O 1
ATOM 927 N N . ASP A 1 117 ? 4.328 1.821 -3.970 1.00 96.06 117 ASP A N 1
ATOM 928 C CA . ASP A 1 117 ? 4.891 2.903 -4.756 1.00 96.06 117 ASP A CA 1
ATOM 929 C C . ASP A 1 117 ? 6.407 3.041 -4.564 1.00 96.06 117 ASP A C 1
ATOM 931 O O . ASP A 1 117 ? 6.953 3.168 -3.463 1.00 96.06 117 ASP A O 1
ATOM 935 N N . LYS A 1 118 ? 7.095 3.077 -5.703 1.00 94.31 118 LYS A N 1
ATOM 936 C CA . LYS A 1 118 ? 8.538 3.311 -5.790 1.00 94.31 118 LYS A CA 1
ATOM 937 C C . LYS A 1 118 ? 8.870 4.612 -6.511 1.00 94.31 118 LYS A C 1
ATOM 939 O O . LYS A 1 118 ? 10.038 4.994 -6.516 1.00 94.31 118 LYS A O 1
ATOM 944 N N . ILE A 1 119 ? 7.874 5.277 -7.099 1.00 96.44 119 ILE A N 1
ATOM 945 C CA . ILE A 1 119 ? 8.071 6.359 -8.062 1.00 96.44 119 ILE A CA 1
ATOM 946 C C . ILE A 1 119 ? 7.644 7.688 -7.450 1.00 96.44 119 ILE A C 1
ATOM 948 O O . ILE A 1 119 ? 8.475 8.578 -7.298 1.00 96.44 119 ILE A O 1
ATOM 952 N N . PHE A 1 120 ? 6.409 7.813 -6.979 1.00 97.25 120 PHE A N 1
ATOM 953 C CA . PHE A 1 120 ? 5.800 9.115 -6.696 1.00 97.25 120 PHE A CA 1
ATOM 954 C C . PHE A 1 120 ? 5.897 9.576 -5.239 1.00 97.25 120 PHE A C 1
ATOM 956 O O . PHE A 1 120 ? 6.205 10.732 -4.973 1.00 97.25 120 PHE A O 1
ATOM 963 N N . PHE A 1 121 ? 5.706 8.682 -4.277 1.00 97.00 121 PHE A N 1
ATOM 964 C CA . PHE A 1 121 ? 5.623 8.963 -2.850 1.00 97.00 121 PHE A CA 1
ATOM 965 C C . PHE A 1 121 ? 6.696 8.246 -2.028 1.00 97.00 121 PHE A C 1
ATOM 967 O O . PHE A 1 121 ? 7.027 7.076 -2.221 1.00 97.00 121 PHE A O 1
ATOM 974 N N . LYS A 1 122 ? 7.234 8.945 -1.031 1.00 95.06 122 LYS A N 1
ATOM 975 C CA . LYS A 1 122 ? 8.173 8.387 -0.059 1.00 95.06 122 LYS A CA 1
ATOM 976 C C . LYS A 1 122 ? 7.543 8.373 1.328 1.00 95.06 122 LYS A C 1
ATOM 978 O O . LYS A 1 122 ? 7.144 9.416 1.840 1.00 95.06 122 LYS A O 1
ATOM 983 N N . LYS A 1 123 ? 7.538 7.208 1.979 1.00 94.25 123 LYS A N 1
ATOM 984 C CA . LYS A 1 123 ? 7.082 7.078 3.369 1.00 94.25 123 LYS A CA 1
ATOM 985 C C . LYS A 1 123 ? 7.957 7.905 4.323 1.00 94.25 123 LYS A C 1
ATOM 987 O O . LYS A 1 123 ? 9.185 7.764 4.332 1.00 94.25 123 LYS A O 1
ATOM 992 N N . LYS A 1 124 ? 7.318 8.717 5.166 1.00 92.31 124 LYS A N 1
ATOM 993 C CA . LYS A 1 124 ? 7.900 9.442 6.300 1.00 92.31 124 LYS A CA 1
ATOM 994 C C . LYS A 1 124 ? 7.044 9.228 7.547 1.00 92.31 124 LYS A C 1
ATOM 996 O O . LYS A 1 124 ? 6.023 9.875 7.736 1.00 92.31 124 LYS A O 1
ATOM 1001 N N . ALA A 1 125 ? 7.507 8.343 8.429 1.00 88.12 125 ALA A N 1
ATOM 1002 C CA . ALA A 1 125 ? 6.760 7.940 9.622 1.00 88.12 125 ALA A CA 1
ATOM 1003 C C . ALA A 1 125 ? 5.328 7.485 9.263 1.00 88.12 125 ALA A C 1
ATOM 1005 O O . ALA A 1 125 ? 5.179 6.449 8.614 1.00 88.12 125 ALA A O 1
ATOM 1006 N N . GLU A 1 126 ? 4.318 8.269 9.646 1.00 86.00 126 GLU A N 1
ATOM 1007 C CA . GLU A 1 126 ? 2.886 7.965 9.492 1.00 86.00 126 GLU A CA 1
ATOM 1008 C C . GLU A 1 126 ? 2.258 8.526 8.203 1.00 86.00 126 GLU A C 1
ATOM 1010 O O . GLU A 1 126 ? 1.090 8.267 7.920 1.00 86.00 126 GLU A O 1
ATOM 1015 N N . TYR A 1 127 ? 3.007 9.300 7.416 1.00 93.12 127 TYR A N 1
ATOM 1016 C CA . TYR A 1 127 ? 2.519 9.918 6.184 1.00 93.12 127 TYR A CA 1
ATOM 1017 C C . TYR A 1 127 ? 3.474 9.661 5.015 1.00 93.12 127 TYR A C 1
ATOM 1019 O O . TYR A 1 127 ? 4.570 9.115 5.173 1.00 93.12 127 TYR A O 1
ATOM 1027 N N . TYR A 1 128 ? 3.042 10.034 3.819 1.00 95.88 128 TYR A N 1
ATOM 1028 C CA . TYR A 1 128 ? 3.788 9.889 2.579 1.00 95.88 128 TYR A CA 1
ATOM 1029 C C . TYR A 1 128 ? 4.002 11.265 1.972 1.00 95.88 128 TYR A C 1
ATOM 1031 O O . TYR A 1 128 ? 3.073 12.061 1.893 1.00 95.88 128 TYR A O 1
ATOM 1039 N N . GLU A 1 129 ? 5.231 11.561 1.567 1.00 95.81 129 GLU A N 1
ATOM 1040 C CA . GLU A 1 129 ? 5.556 12.820 0.902 1.00 95.81 129 GLU A CA 1
ATOM 1041 C C . GLU A 1 129 ? 5.703 12.606 -0.602 1.00 95.81 129 GLU A C 1
ATOM 1043 O O . GLU A 1 129 ? 6.369 11.639 -0.997 1.00 95.81 129 GLU A O 1
ATOM 1048 N N . PRO A 1 130 ? 5.148 13.499 -1.441 1.00 96.88 130 PRO A N 1
ATOM 1049 C CA . PRO A 1 130 ? 5.426 13.480 -2.868 1.00 96.88 130 PRO A CA 1
ATOM 1050 C C . PRO A 1 130 ? 6.923 13.735 -3.106 1.00 96.88 130 PRO A C 1
ATOM 1052 O O . PRO A 1 130 ? 7.529 14.636 -2.518 1.00 96.88 130 PRO A O 1
ATOM 1055 N N . ARG A 1 131 ? 7.546 12.920 -3.959 1.00 96.50 131 ARG A N 1
ATOM 1056 C CA . ARG A 1 131 ? 8.910 13.144 -4.458 1.00 96.50 131 ARG A CA 1
ATOM 1057 C C . ARG A 1 131 ? 8.911 14.360 -5.385 1.00 96.50 131 ARG A C 1
ATOM 1059 O O . ARG A 1 131 ? 7.892 14.676 -5.979 1.00 96.50 131 ARG A O 1
ATOM 1066 N N . SER A 1 132 ? 10.037 15.052 -5.526 1.00 96.06 132 SER A N 1
ATOM 1067 C CA . SER A 1 132 ? 10.127 16.168 -6.484 1.00 96.06 132 SER A CA 1
ATOM 1068 C C . SER A 1 132 ? 10.062 15.678 -7.936 1.00 96.06 132 SER A C 1
ATOM 1070 O O . SER A 1 132 ? 10.517 14.566 -8.195 1.00 96.06 132 SER A O 1
ATOM 1072 N N . GLU A 1 133 ? 9.652 16.527 -8.881 1.00 95.69 133 GLU A N 1
ATOM 1073 C CA . GLU A 1 133 ? 9.637 16.226 -10.329 1.00 95.69 133 GLU A CA 1
ATOM 1074 C C . GLU A 1 133 ? 10.957 15.604 -10.804 1.00 95.69 133 GLU A C 1
ATOM 1076 O O . GLU A 1 133 ? 10.966 14.469 -11.269 1.00 95.69 133 GLU A O 1
ATOM 1081 N N . ASN A 1 134 ? 12.093 16.254 -10.520 1.00 96.06 134 ASN A N 1
ATOM 1082 C CA . ASN A 1 134 ? 13.422 15.735 -10.869 1.00 96.06 134 ASN A CA 1
ATOM 1083 C C . ASN A 1 134 ? 13.703 14.321 -10.319 1.00 96.06 134 ASN A C 1
ATOM 1085 O O . ASN A 1 134 ? 14.429 13.546 -10.931 1.00 96.06 134 ASN A O 1
ATOM 1089 N N . GLN A 1 135 ? 13.174 13.982 -9.136 1.00 96.56 135 GLN A N 1
ATOM 1090 C CA . GLN A 1 135 ? 13.349 12.645 -8.556 1.00 96.56 135 GLN A CA 1
ATOM 1091 C C . GLN A 1 135 ? 12.472 11.619 -9.270 1.00 96.56 135 GLN A C 1
ATOM 1093 O O . GLN A 1 135 ? 12.917 10.497 -9.486 1.00 96.56 135 GLN A O 1
ATOM 1098 N N . VAL A 1 136 ? 11.238 11.992 -9.610 1.00 96.94 136 VAL A N 1
ATOM 1099 C CA . VAL A 1 136 ? 10.310 11.130 -10.345 1.00 96.94 136 VAL A CA 1
ATOM 1100 C C . VAL A 1 136 ? 10.834 10.855 -11.751 1.00 96.94 136 VAL A C 1
ATOM 1102 O O . VAL A 1 136 ? 10.868 9.695 -12.156 1.00 96.94 136 VAL A O 1
ATOM 1105 N N . GLU A 1 137 ? 11.294 11.883 -12.465 1.00 96.56 137 GLU A N 1
ATOM 1106 C CA . GLU A 1 137 ? 11.887 11.747 -13.801 1.00 96.56 137 GLU A CA 1
ATOM 1107 C C . GLU A 1 137 ? 13.112 10.831 -13.790 1.00 96.56 137 GLU A C 1
ATOM 1109 O O . GLU A 1 137 ? 13.185 9.897 -14.587 1.00 96.56 137 GLU A O 1
ATOM 1114 N N . GLU A 1 138 ? 14.031 11.031 -12.842 1.00 97.25 138 GLU A N 1
ATOM 1115 C CA . GLU A 1 138 ? 15.210 10.173 -12.700 1.00 97.25 138 GLU A CA 1
ATOM 1116 C C . GLU A 1 138 ? 14.810 8.718 -12.415 1.00 97.25 138 GLU A C 1
ATOM 1118 O O . GLU A 1 138 ? 15.313 7.802 -13.061 1.00 97.25 138 GLU A O 1
ATOM 1123 N N . ILE A 1 139 ? 13.872 8.478 -11.488 1.00 96.31 139 ILE A N 1
ATOM 1124 C CA . ILE A 1 139 ? 13.406 7.117 -11.173 1.00 96.31 139 ILE A CA 1
ATOM 1125 C C . ILE A 1 139 ? 12.763 6.465 -12.402 1.00 96.31 139 ILE A C 1
ATOM 1127 O O . ILE A 1 139 ? 13.078 5.315 -12.706 1.00 96.31 139 ILE A O 1
ATOM 1131 N N . LYS A 1 140 ? 11.892 7.183 -13.124 1.00 95.12 140 LYS A N 1
ATOM 1132 C CA . LYS A 1 140 ? 11.264 6.683 -14.357 1.00 95.12 140 LYS A CA 1
ATOM 1133 C C . LYS A 1 140 ? 12.317 6.332 -15.408 1.00 95.12 140 LYS A C 1
ATOM 1135 O O . LYS A 1 140 ? 12.252 5.249 -15.982 1.00 95.12 140 LYS A O 1
ATOM 1140 N N . HIS A 1 141 ? 13.315 7.192 -15.600 1.00 95.88 141 HIS A N 1
ATOM 1141 C CA . HIS A 1 141 ? 14.400 6.947 -16.545 1.00 95.88 141 HIS A CA 1
ATOM 1142 C C . HIS A 1 141 ? 15.230 5.708 -16.177 1.00 95.88 141 HIS A C 1
ATOM 1144 O O . HIS A 1 141 ? 15.517 4.872 -17.034 1.00 95.88 141 HIS A O 1
ATOM 1150 N N . GLN A 1 142 ? 15.574 5.537 -14.895 1.00 95.44 142 GLN A N 1
ATOM 1151 C CA . GLN A 1 142 ? 16.291 4.344 -14.436 1.00 95.44 142 GLN A CA 1
ATOM 1152 C C . GLN A 1 142 ? 15.465 3.067 -14.641 1.00 95.44 142 GLN A C 1
ATOM 1154 O O . GLN A 1 142 ? 16.003 2.067 -15.118 1.00 95.44 142 GLN A O 1
ATOM 1159 N N . LEU A 1 143 ? 14.163 3.103 -14.341 1.00 93.12 143 LEU A N 1
ATOM 1160 C CA . LEU A 1 143 ? 13.263 1.969 -14.563 1.00 93.12 143 LEU A CA 1
ATOM 1161 C C . LEU A 1 143 ? 13.150 1.607 -16.049 1.00 93.12 143 LEU A C 1
ATOM 1163 O O . LEU A 1 143 ? 13.190 0.426 -16.382 1.00 93.12 143 LEU A O 1
ATOM 1167 N N . GLU A 1 144 ? 13.077 2.595 -16.940 1.00 93.81 144 GLU A N 1
ATOM 1168 C CA . GLU A 1 144 ? 13.050 2.372 -18.390 1.00 93.81 144 GLU A CA 1
ATOM 1169 C C . GLU A 1 144 ? 14.349 1.715 -18.887 1.00 93.81 144 GLU A C 1
ATOM 1171 O O . GLU A 1 144 ? 14.312 0.748 -19.653 1.00 93.81 144 GLU A O 1
ATOM 1176 N N . ILE A 1 145 ? 15.509 2.180 -18.403 1.00 94.81 145 ILE A N 1
ATOM 1177 C CA . ILE A 1 145 ? 16.809 1.568 -18.717 1.00 94.81 145 ILE A CA 1
ATOM 1178 C C . ILE A 1 145 ? 16.869 0.122 -18.212 1.00 94.81 145 ILE A C 1
ATOM 1180 O O . ILE A 1 145 ? 17.370 -0.763 -18.914 1.00 94.81 145 ILE A O 1
ATOM 1184 N N . GLU A 1 146 ? 16.414 -0.133 -16.985 1.00 93.25 146 GLU A N 1
ATOM 1185 C CA . GLU A 1 146 ? 16.388 -1.478 -16.411 1.00 93.25 146 GLU A CA 1
ATOM 1186 C C . GLU A 1 146 ? 15.447 -2.402 -17.184 1.00 93.25 146 GLU A C 1
ATOM 1188 O O . GLU A 1 146 ? 15.846 -3.519 -17.521 1.00 93.25 146 GLU A O 1
ATOM 1193 N N . GLU A 1 147 ? 14.244 -1.939 -17.527 1.00 92.75 147 GLU A N 1
ATOM 1194 C CA . GLU A 1 147 ? 13.287 -2.695 -18.332 1.00 92.75 147 GLU A CA 1
ATOM 1195 C C . GLU A 1 147 ? 13.878 -3.029 -19.703 1.00 92.75 147 GLU A C 1
ATOM 1197 O O . GLU A 1 147 ? 13.826 -4.185 -20.132 1.00 92.75 147 GLU A O 1
ATOM 1202 N N . GLN A 1 148 ? 14.520 -2.061 -20.362 1.00 92.62 148 GLN A N 1
ATOM 1203 C CA . GLN A 1 148 ? 15.174 -2.289 -21.646 1.00 92.62 148 GLN A CA 1
ATOM 1204 C C . GLN A 1 148 ? 16.258 -3.367 -21.542 1.00 92.62 148 GLN A C 1
ATOM 1206 O O . GLN A 1 148 ? 16.251 -4.322 -22.317 1.00 92.62 148 GLN A O 1
ATOM 1211 N N . LYS A 1 149 ? 17.125 -3.292 -20.525 1.00 92.50 149 LYS A N 1
ATOM 1212 C CA . LYS A 1 149 ? 18.155 -4.315 -20.277 1.00 92.50 149 LYS A CA 1
ATOM 1213 C C . LYS A 1 149 ? 17.557 -5.698 -20.019 1.00 92.50 149 LYS A C 1
ATOM 1215 O O . LYS A 1 149 ? 18.118 -6.693 -20.481 1.00 92.50 149 LYS A O 1
ATOM 1220 N N . GLN A 1 150 ? 16.451 -5.790 -19.276 1.00 92.25 150 GLN A N 1
ATOM 1221 C CA . GLN A 1 150 ? 15.780 -7.072 -19.039 1.00 92.25 150 GLN A CA 1
ATOM 1222 C C . GLN A 1 150 ? 15.166 -7.631 -20.323 1.00 92.25 150 GLN A C 1
ATOM 1224 O O . GLN A 1 150 ? 15.320 -8.824 -20.586 1.00 92.25 150 GLN A O 1
ATOM 1229 N N . ARG A 1 151 ? 14.530 -6.786 -21.146 1.00 92.25 151 ARG A N 1
ATOM 1230 C CA . ARG A 1 151 ? 13.985 -7.185 -22.453 1.00 92.25 151 ARG A CA 1
ATOM 1231 C C . ARG A 1 151 ? 15.081 -7.693 -23.384 1.00 92.25 151 ARG A C 1
ATOM 1233 O O . ARG A 1 151 ? 14.928 -8.769 -23.960 1.00 92.25 151 ARG A O 1
ATOM 1240 N N . ASP A 1 152 ? 16.204 -6.985 -23.467 1.00 91.56 152 ASP A N 1
ATOM 1241 C CA . ASP A 1 152 ? 17.340 -7.391 -24.299 1.00 91.56 152 ASP A CA 1
ATOM 1242 C C . ASP A 1 152 ? 17.928 -8.725 -23.826 1.00 91.56 152 ASP A C 1
ATOM 1244 O O . ASP A 1 152 ? 18.119 -9.645 -24.623 1.00 91.56 152 ASP A O 1
ATOM 1248 N N . LYS A 1 153 ? 18.121 -8.883 -22.511 1.00 90.38 153 LYS A N 1
ATOM 1249 C CA . LYS A 1 153 ? 18.603 -10.133 -21.912 1.00 90.38 153 LYS A CA 1
ATOM 1250 C C . LYS A 1 153 ? 17.651 -11.303 -22.162 1.00 90.38 153 LYS A C 1
ATOM 1252 O O . LYS A 1 153 ? 18.108 -12.398 -22.491 1.00 90.38 153 LYS A O 1
ATOM 1257 N N . GLN A 1 154 ? 16.348 -11.098 -21.986 1.00 91.69 154 GLN A N 1
ATOM 1258 C CA . GLN A 1 154 ? 15.342 -12.132 -22.218 1.00 91.69 154 GLN A CA 1
ATOM 1259 C C . GLN A 1 154 ? 15.316 -12.536 -23.696 1.00 91.69 154 GLN A C 1
ATOM 1261 O O . GLN A 1 154 ? 15.383 -13.725 -24.007 1.00 91.69 154 GLN A O 1
ATOM 1266 N N . GLY A 1 155 ? 15.340 -11.553 -24.602 1.00 91.12 155 GLY A N 1
ATOM 1267 C CA . GLY A 1 155 ? 15.440 -11.793 -26.038 1.00 91.12 155 GLY A CA 1
ATOM 1268 C C . GLY A 1 155 ? 16.704 -12.570 -26.417 1.00 91.12 155 GLY A C 1
ATOM 1269 O O . GLY A 1 155 ? 16.635 -13.502 -27.217 1.00 91.12 155 GLY A O 1
ATOM 1270 N N . PHE A 1 156 ? 17.848 -12.252 -25.806 1.00 91.00 156 PHE A N 1
ATOM 1271 C CA . PHE A 1 156 ? 19.093 -12.995 -26.009 1.00 91.00 156 PHE A CA 1
ATOM 1272 C C . PHE A 1 156 ? 18.968 -14.456 -25.551 1.00 91.00 156 PHE A C 1
ATOM 1274 O O . PHE A 1 156 ? 19.322 -15.370 -26.297 1.00 91.00 156 PHE A O 1
ATOM 1281 N N . ILE A 1 157 ? 18.427 -14.704 -24.351 1.00 91.38 157 ILE A N 1
ATOM 1282 C CA . ILE A 1 157 ? 18.223 -16.066 -23.821 1.00 91.38 157 ILE A CA 1
ATOM 1283 C C . ILE A 1 157 ? 17.305 -16.880 -24.742 1.00 91.38 157 ILE A C 1
ATOM 1285 O O . ILE A 1 157 ? 17.581 -18.054 -25.014 1.00 91.38 157 ILE A O 1
ATOM 1289 N N . GLU A 1 158 ? 16.237 -16.269 -25.253 1.00 91.25 158 GLU A N 1
ATOM 1290 C CA . GLU A 1 158 ? 15.321 -16.903 -26.203 1.00 91.25 158 GLU A CA 1
ATOM 1291 C C . GLU A 1 158 ? 16.028 -17.264 -27.512 1.00 91.25 158 GLU A C 1
ATOM 1293 O O . GLU A 1 158 ? 15.926 -18.405 -27.972 1.00 91.25 158 GLU A O 1
ATOM 1298 N N . ARG A 1 159 ? 16.823 -16.344 -28.070 1.00 90.75 159 ARG A N 1
ATOM 1299 C CA . ARG A 1 159 ? 17.624 -16.573 -29.284 1.00 90.75 159 ARG A CA 1
ATOM 1300 C C . ARG A 1 159 ? 18.668 -17.676 -29.099 1.00 90.75 159 ARG A C 1
ATOM 1302 O O . ARG A 1 159 ? 18.779 -18.566 -29.945 1.00 90.75 159 ARG A O 1
ATOM 1309 N N . VAL A 1 160 ? 19.380 -17.695 -27.971 1.00 91.19 160 VAL A N 1
ATOM 1310 C CA . VAL A 1 160 ? 20.316 -18.780 -27.622 1.00 91.19 160 VAL A CA 1
ATOM 1311 C C . VAL A 1 160 ? 19.583 -20.120 -27.533 1.00 91.19 160 VAL A C 1
ATOM 1313 O O . VAL A 1 160 ? 20.038 -21.112 -28.107 1.00 91.19 160 VAL A O 1
ATOM 1316 N N . SER A 1 161 ? 18.422 -20.152 -26.877 1.00 90.38 161 SER A N 1
ATOM 1317 C CA . SER A 1 161 ? 17.612 -21.367 -26.730 1.00 90.38 161 SER A CA 1
ATOM 1318 C C . SER A 1 161 ? 17.117 -21.895 -28.082 1.00 90.38 161 SER A C 1
ATOM 1320 O O . SER A 1 161 ? 17.212 -23.093 -28.351 1.00 90.38 161 SER A O 1
ATOM 1322 N N . GLN A 1 162 ? 16.666 -21.012 -28.979 1.00 90.06 162 GLN A N 1
ATOM 1323 C CA . GLN A 1 162 ? 16.271 -21.373 -30.345 1.00 90.06 162 GLN A CA 1
ATOM 1324 C C . GLN A 1 162 ? 17.447 -21.929 -31.154 1.00 90.06 162 GLN A C 1
ATOM 1326 O O . GLN A 1 162 ? 17.302 -22.939 -31.846 1.00 90.06 162 GLN A O 1
ATOM 1331 N N . ARG A 1 163 ? 18.633 -21.320 -31.033 1.00 89.81 163 ARG A N 1
ATOM 1332 C CA . ARG A 1 163 ? 19.832 -21.786 -31.736 1.00 89.81 163 ARG A CA 1
ATOM 1333 C C . ARG A 1 163 ? 20.296 -23.159 -31.246 1.00 89.81 163 ARG A C 1
ATOM 1335 O O . ARG A 1 163 ? 20.755 -23.960 -32.068 1.00 89.81 163 ARG A O 1
ATOM 1342 N N . LEU A 1 164 ? 20.182 -23.427 -29.941 1.00 90.94 164 LEU A N 1
ATOM 1343 C CA . LEU A 1 164 ? 20.448 -24.740 -29.339 1.00 90.94 164 LEU A CA 1
ATOM 1344 C C . LEU A 1 164 ? 19.437 -25.796 -29.806 1.00 90.94 164 LEU A C 1
ATOM 1346 O O . LEU A 1 164 ? 19.823 -26.937 -30.042 1.00 90.94 164 LEU A O 1
ATOM 1350 N N . ALA A 1 165 ? 18.181 -25.404 -30.031 1.00 92.44 165 ALA A N 1
ATOM 1351 C CA . ALA A 1 165 ? 17.144 -26.245 -30.635 1.00 92.44 165 ALA A CA 1
ATOM 1352 C C . ALA A 1 165 ? 17.295 -26.427 -32.165 1.00 92.44 165 ALA A C 1
ATOM 1354 O O . ALA A 1 165 ? 16.393 -26.956 -32.808 1.00 92.44 165 ALA A O 1
ATOM 1355 N N . ALA A 1 166 ? 18.426 -26.006 -32.745 1.00 86.56 166 ALA A N 1
ATOM 1356 C CA . ALA A 1 166 ? 18.740 -26.064 -34.175 1.00 86.56 166 ALA A CA 1
ATOM 1357 C C . ALA A 1 166 ? 17.822 -25.231 -35.094 1.00 86.56 166 ALA A C 1
ATOM 1359 O O . ALA A 1 166 ? 17.823 -25.437 -36.308 1.00 86.56 166 ALA A O 1
ATOM 1360 N N . ASN A 1 167 ? 17.106 -24.243 -34.549 1.00 86.31 167 ASN A N 1
ATOM 1361 C CA . ASN A 1 167 ? 16.397 -23.256 -35.360 1.00 86.31 167 ASN A CA 1
ATOM 1362 C C . ASN A 1 167 ? 17.373 -22.208 -35.924 1.00 86.31 167 ASN A C 1
ATOM 1364 O O . ASN A 1 167 ? 18.422 -21.918 -35.337 1.00 86.31 167 ASN A O 1
ATOM 1368 N N . GLN A 1 168 ? 17.019 -21.629 -37.073 1.00 83.94 168 GLN A N 1
ATOM 1369 C CA . GLN A 1 168 ? 17.717 -20.470 -37.628 1.00 83.94 168 GLN A CA 1
ATOM 1370 C C . GLN A 1 168 ? 17.339 -19.221 -36.820 1.00 83.94 168 GLN A C 1
ATOM 1372 O O . GLN A 1 168 ? 16.163 -19.006 -36.543 1.00 83.94 168 GLN A O 1
ATOM 1377 N N . VAL A 1 169 ? 18.332 -18.417 -36.434 1.00 85.69 169 VAL A N 1
ATOM 1378 C CA . VAL A 1 169 ? 18.155 -17.243 -35.565 1.00 85.69 169 VAL A CA 1
ATOM 1379 C C . VAL A 1 169 ? 18.844 -16.035 -36.193 1.00 85.69 169 VAL A C 1
ATOM 1381 O O . VAL A 1 169 ? 19.990 -16.143 -36.636 1.00 85.69 169 VAL A O 1
ATOM 1384 N N . GLU A 1 170 ? 18.146 -14.901 -36.224 1.00 85.06 170 GLU A N 1
ATOM 1385 C CA . GLU A 1 170 ? 18.707 -13.593 -36.565 1.00 85.06 170 GLU A CA 1
ATOM 1386 C C . GLU A 1 170 ? 19.226 -12.915 -35.290 1.00 85.06 170 GLU A C 1
ATOM 1388 O O . GLU A 1 170 ? 18.510 -12.819 -34.293 1.00 85.06 170 GLU A O 1
ATOM 1393 N N . TRP A 1 171 ? 20.490 -12.494 -35.313 1.00 85.62 171 TRP A N 1
ATOM 1394 C CA . TRP A 1 171 ? 21.163 -11.866 -34.175 1.00 85.62 171 TRP A CA 1
ATOM 1395 C C . TRP A 1 171 ? 21.085 -10.346 -34.283 1.00 85.62 171 TRP A C 1
ATOM 1397 O O . TRP A 1 171 ? 21.346 -9.791 -35.353 1.00 85.62 171 TRP A O 1
ATOM 1407 N N . LEU A 1 172 ? 20.780 -9.681 -33.172 1.00 84.44 172 LEU A N 1
ATOM 1408 C CA . LEU A 1 172 ? 20.694 -8.225 -33.080 1.00 84.44 172 LEU A CA 1
ATOM 1409 C C . LEU A 1 172 ? 22.036 -7.617 -32.646 1.00 84.44 172 LEU A C 1
ATOM 1411 O O . LEU A 1 172 ? 22.906 -8.304 -32.113 1.00 84.44 172 LEU A O 1
ATOM 1415 N N . GLU A 1 173 ? 22.220 -6.308 -32.849 1.00 79.75 173 GLU A N 1
ATOM 1416 C CA . GLU A 1 173 ? 23.413 -5.607 -32.339 1.00 79.75 173 GLU A CA 1
ATOM 1417 C C . GLU A 1 173 ? 23.497 -5.633 -30.810 1.00 79.75 173 GLU A C 1
ATOM 1419 O O . GLU A 1 173 ? 24.596 -5.695 -30.270 1.00 79.75 173 GLU A O 1
ATOM 1424 N N . SER A 1 174 ? 22.353 -5.668 -30.121 1.00 79.25 174 SER A N 1
ATOM 1425 C CA . SER A 1 174 ? 22.279 -5.822 -28.666 1.00 79.25 174 SER A CA 1
ATOM 1426 C C . SER A 1 174 ? 22.711 -7.205 -28.156 1.00 79.25 174 SER A C 1
ATOM 1428 O O . SER A 1 174 ? 22.877 -7.368 -26.950 1.00 79.25 174 SER A O 1
ATOM 1430 N N . ASP A 1 175 ? 22.920 -8.186 -29.044 1.00 74.62 175 ASP A N 1
ATOM 1431 C CA . ASP A 1 175 ? 23.399 -9.534 -28.698 1.00 74.62 175 ASP A CA 1
ATOM 1432 C C . ASP A 1 175 ? 24.926 -9.696 -28.789 1.00 74.62 175 ASP A C 1
ATOM 1434 O O . ASP A 1 175 ? 25.436 -10.787 -28.512 1.00 74.62 175 ASP A O 1
ATOM 1438 N N . ARG A 1 176 ? 25.643 -8.668 -29.261 1.00 67.62 176 ARG A N 1
ATOM 1439 C CA . ARG A 1 176 ? 27.091 -8.719 -29.518 1.00 67.62 176 ARG A CA 1
ATOM 1440 C C . ARG A 1 176 ? 27.935 -8.334 -28.312 1.00 67.62 176 ARG A C 1
ATOM 1442 O O . ARG A 1 176 ? 27.557 -7.391 -27.587 1.00 67.62 176 ARG A O 1
#